Protein AF-A0A937YPV8-F1 (afdb_monomer_lite)

Sequence (61 aa):
VSGVAVLAESHISIHTWPERGYAALDIFMCGDAEPTKAIPVLRAAFQPGSINVSEHKRGII

Radius of gyration: 12.66 Å; chains: 1; bounding box: 29×21×39 Å

Secondary structure (DSSP, 8-state):
-EEEEE-SS-EEEEEEEGGGTEEEEEEE--TT--GGGHHHHHHHHH--S------------

Foldseek 3Di:
DKDWDDDPPWIKIWDDDVVVLDMDIDQDDDDPDDSCVVVVVVCVVSVDPDDDDDDDDPDDD

pLDDT: mean 96.68, std 2.25, range [83.69, 98.62]

Structure (mmCIF, N/CA/C/O backbone):
data_AF-A0A937YPV8-F1
#
_entry.id   AF-A0A937YPV8-F1
#
loop_
_atom_site.group_PDB
_atom_site.id
_atom_site.type_symbol
_atom_site.label_atom_id
_atom_site.label_alt_id
_atom_site.label_comp_id
_atom_site.label_asym_id
_atom_site.label_entity_id
_atom_site.label_seq_id
_atom_site.pdbx_PDB_ins_code
_atom_site.Cartn_x
_atom_site.Cartn_y
_atom_site.Cartn_z
_atom_site.occupancy
_atom_site.B_iso_or_equiv
_atom_site.auth_seq_id
_atom_site.auth_comp_id
_atom_site.auth_asym_id
_atom_site.auth_atom_id
_atom_site.pdbx_PDB_model_num
ATOM 1 N N . VAL A 1 1 ? -0.962 4.672 13.666 1.00 95.00 1 VAL A N 1
ATOM 2 C CA . VAL A 1 1 ? 0.449 4.306 13.344 1.00 95.00 1 VAL A CA 1
ATOM 3 C C . VAL A 1 1 ? 0.711 4.592 11.874 1.00 95.00 1 VAL A C 1
ATOM 5 O O . VAL A 1 1 ? -0.191 4.371 11.072 1.00 95.00 1 VAL A O 1
ATOM 8 N N . SER A 1 2 ? 1.912 5.060 11.527 1.00 98.06 2 SER A N 1
ATOM 9 C CA . SER A 1 2 ? 2.335 5.284 10.137 1.00 98.06 2 SER A CA 1
ATOM 10 C C . SER A 1 2 ? 3.572 4.449 9.810 1.00 98.06 2 SER A C 1
ATOM 12 O O . SER A 1 2 ? 4.412 4.252 10.687 1.00 98.06 2 SER A O 1
ATOM 14 N N . GLY A 1 3 ? 3.695 3.984 8.568 1.00 98.25 3 GLY A N 1
ATOM 15 C CA . GLY A 1 3 ? 4.852 3.219 8.104 1.00 98.25 3 GLY A CA 1
ATOM 16 C C . GLY A 1 3 ? 5.055 3.320 6.595 1.00 98.25 3 GLY A C 1
ATOM 17 O O . GLY A 1 3 ? 4.109 3.582 5.854 1.00 98.25 3 GLY A O 1
ATOM 18 N N . VAL A 1 4 ? 6.295 3.112 6.151 1.00 98.25 4 VAL A N 1
ATOM 19 C CA . VAL A 1 4 ? 6.663 3.077 4.733 1.00 98.25 4 VAL A CA 1
ATOM 20 C C . VAL A 1 4 ? 7.669 1.959 4.476 1.00 98.25 4 VAL A C 1
ATOM 22 O O . VAL A 1 4 ? 8.644 1.808 5.209 1.00 98.25 4 VAL A O 1
ATOM 25 N N . ALA A 1 5 ? 7.426 1.183 3.426 1.00 97.81 5 ALA A N 1
ATOM 26 C CA . ALA A 1 5 ? 8.386 0.270 2.832 1.00 97.81 5 ALA A CA 1
ATOM 27 C C . ALA A 1 5 ? 8.879 0.889 1.521 1.00 97.81 5 ALA A C 1
ATOM 29 O O . ALA A 1 5 ? 8.098 1.093 0.589 1.00 97.81 5 ALA A O 1
ATOM 30 N N . VAL A 1 6 ? 10.170 1.210 1.467 1.00 97.50 6 VAL A N 1
ATOM 31 C CA . VAL A 1 6 ? 10.819 1.712 0.253 1.00 97.50 6 VAL A CA 1
ATOM 32 C C . VAL A 1 6 ? 11.198 0.518 -0.618 1.00 97.50 6 VAL A C 1
ATOM 34 O O . VAL A 1 6 ? 11.803 -0.439 -0.134 1.00 97.50 6 VAL A O 1
ATOM 37 N N . LEU A 1 7 ? 10.817 0.574 -1.890 1.00 95.31 7 LEU A N 1
ATOM 38 C CA . LEU A 1 7 ? 11.172 -0.411 -2.910 1.00 95.31 7 LEU A CA 1
ATOM 39 C C . LEU A 1 7 ? 12.221 0.196 -3.851 1.00 95.31 7 LEU A C 1
ATOM 41 O O . LEU A 1 7 ? 12.587 1.359 -3.697 1.00 95.31 7 LEU A O 1
ATOM 45 N N . ALA A 1 8 ? 12.704 -0.576 -4.827 1.00 94.81 8 ALA A N 1
ATOM 46 C CA . ALA A 1 8 ? 13.768 -0.124 -5.729 1.00 94.81 8 ALA A CA 1
ATOM 47 C C . ALA A 1 8 ? 13.454 1.224 -6.412 1.00 94.81 8 ALA A C 1
ATOM 49 O O . ALA A 1 8 ? 14.309 2.103 -6.456 1.00 94.81 8 ALA A O 1
ATOM 50 N N . GLU A 1 9 ? 12.222 1.397 -6.900 1.00 95.50 9 GLU A N 1
ATOM 51 C CA . GLU A 1 9 ? 11.795 2.580 -7.669 1.00 95.50 9 GLU A CA 1
ATOM 52 C C . GLU A 1 9 ? 10.414 3.102 -7.234 1.00 95.50 9 GLU A C 1
ATOM 54 O O . GLU A 1 9 ? 9.756 3.857 -7.949 1.00 95.50 9 GLU A O 1
ATOM 59 N N . SER A 1 10 ? 9.922 2.657 -6.077 1.00 96.94 10 SER A N 1
ATOM 60 C CA . SER A 1 10 ? 8.543 2.895 -5.648 1.00 96.94 10 SER A CA 1
ATOM 61 C C . SER A 1 10 ? 8.377 2.710 -4.130 1.00 96.94 10 SER A C 1
ATOM 63 O O . SER A 1 10 ? 9.366 2.699 -3.393 1.00 96.94 10 SER A O 1
ATOM 65 N N . HIS A 1 11 ? 7.142 2.606 -3.625 1.00 97.88 11 HIS A N 1
ATOM 66 C CA . HIS A 1 11 ? 6.891 2.442 -2.191 1.00 97.88 11 HIS A CA 1
ATOM 67 C C . HIS A 1 11 ? 5.539 1.797 -1.878 1.00 97.88 11 HIS A C 1
ATOM 69 O O . HIS A 1 11 ? 4.596 1.853 -2.666 1.00 97.88 11 HIS A O 1
ATOM 75 N N . ILE A 1 12 ? 5.434 1.267 -0.660 1.00 98.12 12 ILE A N 1
ATOM 76 C CA . ILE A 1 12 ? 4.157 0.994 0.000 1.00 98.12 12 ILE A CA 1
ATOM 77 C C . ILE A 1 12 ? 4.103 1.831 1.278 1.00 98.12 12 ILE A C 1
ATOM 79 O O . ILE A 1 12 ? 5.000 1.719 2.113 1.00 98.12 12 ILE A O 1
ATOM 83 N N . SER A 1 13 ? 3.075 2.655 1.451 1.00 98.62 13 SER A N 1
ATOM 84 C CA . SER A 1 13 ? 2.845 3.435 2.675 1.00 98.62 13 SER A CA 1
ATOM 85 C C . SER A 1 13 ? 1.552 3.001 3.360 1.00 98.62 13 SER A C 1
ATOM 87 O O . SER A 1 13 ? 0.629 2.475 2.735 1.00 98.62 13 SER A O 1
ATOM 89 N N . ILE A 1 14 ? 1.488 3.212 4.672 1.00 98.50 14 ILE A N 1
ATOM 90 C CA . ILE A 1 14 ? 0.281 2.993 5.463 1.00 98.50 14 ILE A CA 1
ATOM 91 C C . ILE A 1 14 ? 0.130 4.067 6.536 1.00 98.50 14 ILE A C 1
ATOM 93 O O . ILE A 1 14 ? 1.084 4.414 7.235 1.00 98.50 14 ILE A O 1
ATOM 97 N N . HIS A 1 15 ? -1.108 4.517 6.719 1.00 98.50 15 HIS A N 1
ATOM 98 C CA . HIS A 1 15 ? -1.542 5.363 7.821 1.00 98.50 15 HIS A CA 1
ATOM 99 C C . HIS A 1 15 ? -2.793 4.762 8.460 1.00 98.50 15 HIS A C 1
ATOM 101 O O . HIS A 1 15 ? -3.779 4.488 7.782 1.00 98.50 15 HIS A O 1
ATOM 107 N N . THR A 1 16 ? -2.763 4.545 9.773 1.00 98.38 16 THR A N 1
ATOM 108 C CA . THR A 1 16 ? -3.873 3.938 10.525 1.00 98.38 16 THR A CA 1
ATOM 109 C C . THR A 1 16 ? -4.431 4.893 11.572 1.00 98.38 16 THR A C 1
ATOM 111 O O . THR A 1 16 ? -3.662 5.539 12.293 1.00 98.38 16 THR A O 1
ATOM 114 N N . TRP A 1 17 ? -5.759 4.887 11.697 1.00 98.44 17 TRP A N 1
ATOM 115 C CA . TRP A 1 17 ? -6.556 5.555 12.728 1.00 98.44 17 TRP A CA 1
ATOM 116 C C . TRP A 1 17 ? -7.389 4.497 13.466 1.00 98.44 17 TRP A C 1
ATOM 118 O O . TRP A 1 17 ? -8.534 4.227 13.079 1.00 98.44 17 TRP A O 1
ATOM 128 N N . PRO A 1 18 ? -6.814 3.831 14.487 1.00 96.62 18 PRO A N 1
ATOM 129 C CA . PRO A 1 18 ? -7.487 2.763 15.226 1.00 96.62 18 PRO A CA 1
ATOM 130 C C . PRO A 1 18 ? -8.823 3.192 15.835 1.00 96.62 18 PRO A C 1
ATOM 132 O O . PRO A 1 18 ? -9.776 2.422 15.826 1.00 96.62 18 PRO A O 1
ATOM 135 N N . GLU A 1 19 ? -8.930 4.442 16.285 1.00 97.94 19 GLU A N 1
ATOM 136 C CA . GLU A 1 19 ? -10.146 5.020 16.858 1.00 97.94 19 GLU A CA 1
ATOM 137 C C . GLU A 1 19 ? -11.306 5.132 15.855 1.00 97.94 19 GLU A C 1
ATOM 139 O O . GLU A 1 19 ? -12.453 5.319 16.253 1.00 97.94 19 GLU A O 1
ATOM 144 N N . ARG A 1 20 ? -11.020 4.989 14.555 1.00 97.25 20 ARG A N 1
ATOM 145 C CA . ARG A 1 20 ? -12.010 4.952 13.469 1.00 97.25 20 ARG A CA 1
ATOM 146 C C . ARG A 1 20 ? -12.115 3.580 12.803 1.00 97.25 20 ARG A C 1
ATOM 148 O O . ARG A 1 20 ? -12.895 3.437 11.867 1.00 97.25 20 ARG A O 1
ATOM 155 N N . GLY A 1 21 ? -11.303 2.604 13.219 1.00 96.88 21 GLY A N 1
ATOM 156 C CA . GLY A 1 21 ? -11.170 1.327 12.513 1.00 96.88 21 GLY A CA 1
ATOM 157 C C . GLY A 1 21 ? -10.732 1.495 11.052 1.00 96.88 21 GLY A C 1
ATOM 158 O O . GLY A 1 21 ? -11.184 0.745 10.191 1.00 96.88 21 GLY A O 1
ATOM 159 N N . TYR A 1 22 ? -9.905 2.507 10.756 1.00 98.19 22 TYR A N 1
ATOM 160 C CA . TYR A 1 22 ? -9.562 2.907 9.389 1.00 98.19 22 TYR A CA 1
ATOM 161 C C . TYR A 1 22 ? -8.060 2.813 9.107 1.00 98.19 22 TYR A C 1
ATOM 163 O O . TYR A 1 22 ? -7.223 3.151 9.951 1.00 98.19 22 TYR A O 1
ATOM 171 N N . ALA A 1 23 ? -7.726 2.405 7.884 1.00 98.19 23 ALA A N 1
ATOM 172 C CA . ALA A 1 23 ? -6.377 2.423 7.346 1.00 98.19 23 ALA A CA 1
ATOM 173 C C . ALA A 1 23 ? -6.397 2.958 5.910 1.00 98.19 23 ALA A C 1
ATOM 175 O O . ALA A 1 23 ? -7.189 2.501 5.089 1.00 98.19 23 ALA A O 1
ATOM 176 N N . ALA A 1 24 ? -5.507 3.902 5.618 1.00 98.44 24 ALA A N 1
ATOM 177 C CA . ALA A 1 24 ? -5.189 4.348 4.268 1.00 98.44 24 ALA A CA 1
ATOM 178 C C . ALA A 1 24 ? -3.862 3.715 3.842 1.00 98.44 24 ALA A C 1
ATOM 180 O O . ALA A 1 24 ? -2.913 3.705 4.631 1.00 98.44 24 ALA A O 1
ATOM 181 N N . LEU A 1 25 ? -3.805 3.185 2.622 1.00 98.25 25 LEU A N 1
ATOM 182 C CA . LEU A 1 25 ? -2.617 2.547 2.068 1.00 98.25 25 LEU A CA 1
ATOM 183 C C . LEU A 1 25 ? -2.375 3.036 0.643 1.00 98.25 25 LEU A C 1
ATOM 185 O O . LEU A 1 25 ? -3.308 3.027 -0.159 1.00 98.25 25 LEU A O 1
ATOM 189 N N . ASP A 1 26 ? -1.124 3.362 0.323 1.00 98.19 26 ASP A N 1
ATOM 190 C CA . ASP A 1 26 ? -0.674 3.566 -1.053 1.00 98.19 26 ASP A CA 1
ATOM 191 C C . ASP A 1 26 ? 0.233 2.402 -1.451 1.00 98.19 26 ASP A C 1
ATOM 193 O O . ASP A 1 26 ? 1.189 2.075 -0.747 1.00 98.19 26 ASP A O 1
ATOM 197 N N . ILE A 1 27 ? -0.070 1.761 -2.580 1.00 98.12 27 ILE A N 1
ATOM 198 C CA . ILE A 1 27 ? 0.683 0.615 -3.104 1.00 98.12 27 ILE A CA 1
ATOM 199 C C . ILE A 1 27 ? 1.185 0.996 -4.488 1.00 98.12 27 ILE A C 1
ATOM 201 O O . ILE A 1 27 ? 0.503 0.799 -5.492 1.00 98.12 27 ILE A O 1
ATOM 205 N N . PHE A 1 28 ? 2.379 1.578 -4.534 1.00 97.94 28 PHE A N 1
ATOM 206 C CA . PHE A 1 28 ? 2.994 2.026 -5.770 1.00 97.94 28 PHE A CA 1
ATOM 207 C C . PHE A 1 28 ? 4.124 1.071 -6.155 1.00 97.94 28 PHE A C 1
ATOM 209 O O . PHE A 1 28 ? 5.064 0.857 -5.389 1.00 97.94 28 PHE A O 1
ATOM 216 N N . MET A 1 29 ? 4.041 0.482 -7.348 1.00 96.81 29 MET A N 1
ATOM 217 C CA . MET A 1 29 ? 5.080 -0.390 -7.900 1.00 96.81 29 MET A CA 1
ATOM 218 C C . MET A 1 29 ? 5.379 -0.031 -9.357 1.00 96.81 29 MET A C 1
ATOM 220 O O . MET A 1 29 ? 4.519 0.513 -10.050 1.00 96.81 29 MET A O 1
ATOM 224 N N . CYS A 1 30 ? 6.605 -0.331 -9.786 1.00 95.69 30 CYS A N 1
ATOM 225 C CA . CYS A 1 30 ? 7.126 -0.089 -11.132 1.00 95.69 30 CYS A CA 1
ATOM 226 C C . CYS A 1 30 ? 7.475 -1.421 -11.824 1.00 95.69 30 CYS A C 1
ATOM 228 O O . CYS A 1 30 ? 7.594 -2.455 -11.161 1.00 95.69 30 CYS A O 1
ATOM 230 N N . GLY A 1 31 ? 7.666 -1.389 -13.146 1.00 91.94 31 GLY A N 1
ATOM 231 C CA . GLY A 1 31 ? 8.014 -2.568 -13.950 1.00 91.94 31 GLY A CA 1
ATOM 232 C C . GLY A 1 31 ? 6.868 -3.579 -14.074 1.00 91.94 31 GLY A C 1
ATOM 233 O O . GLY A 1 31 ? 5.702 -3.193 -14.089 1.00 91.94 31 GLY A O 1
ATOM 234 N N . ASP A 1 32 ? 7.207 -4.870 -14.125 1.00 93.00 32 ASP A N 1
ATOM 235 C CA . ASP A 1 32 ? 6.251 -5.985 -14.276 1.00 93.00 32 ASP A CA 1
ATOM 236 C C . ASP A 1 32 ? 5.560 -6.392 -12.957 1.00 93.00 32 ASP A C 1
ATOM 238 O O . ASP A 1 32 ? 4.962 -7.465 -12.849 1.00 93.00 32 ASP A O 1
ATOM 242 N N . ALA A 1 33 ? 5.674 -5.571 -11.912 1.00 94.62 33 ALA A N 1
ATOM 243 C CA . ALA A 1 33 ? 5.042 -5.837 -10.630 1.00 94.62 33 ALA A CA 1
ATOM 244 C C . ALA A 1 33 ? 3.510 -5.730 -10.720 1.00 94.62 33 ALA A C 1
ATOM 246 O O . ALA A 1 33 ? 2.959 -4.917 -11.459 1.00 94.62 33 ALA A O 1
ATOM 247 N N . GLU A 1 34 ? 2.811 -6.505 -9.889 1.00 95.50 34 GLU A N 1
ATOM 248 C CA . GLU A 1 34 ? 1.346 -6.511 -9.812 1.00 95.50 34 GLU A CA 1
ATOM 249 C C . GLU A 1 34 ? 0.878 -5.982 -8.437 1.00 95.50 34 GLU A C 1
ATOM 251 O O . GLU A 1 34 ? 0.674 -6.782 -7.516 1.00 95.50 34 GLU A O 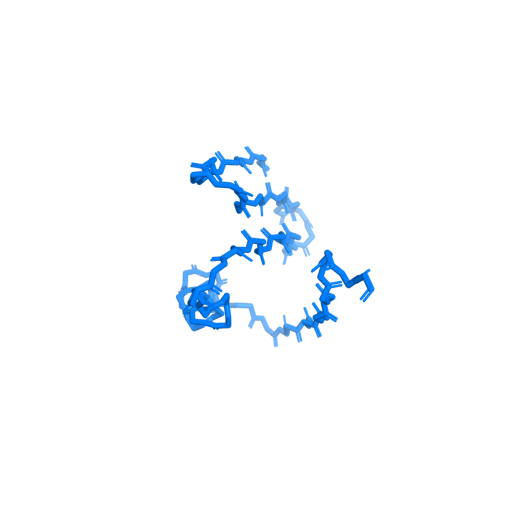1
ATOM 256 N N . PRO A 1 35 ? 0.677 -4.655 -8.262 1.00 96.25 35 PRO A N 1
ATOM 257 C CA . PRO A 1 35 ? 0.265 -4.051 -6.985 1.00 96.25 35 PRO A CA 1
ATOM 258 C C . PRO A 1 35 ? -0.991 -4.677 -6.373 1.00 96.25 35 PRO A C 1
ATOM 260 O O . PRO A 1 35 ? -1.121 -4.792 -5.154 1.00 96.25 35 PRO A O 1
ATOM 263 N N . THR A 1 36 ? -1.918 -5.126 -7.219 1.00 96.12 36 THR A N 1
ATOM 264 C CA . THR A 1 36 ? -3.194 -5.724 -6.810 1.00 96.12 36 THR A CA 1
ATOM 265 C C . THR A 1 36 ? -3.017 -7.017 -6.012 1.00 96.12 36 THR A C 1
ATOM 267 O O . THR A 1 36 ? -3.879 -7.341 -5.192 1.00 96.12 36 THR A O 1
ATOM 270 N N . LYS A 1 37 ? -1.879 -7.719 -6.144 1.00 96.88 37 LYS A N 1
ATOM 271 C CA . LYS A 1 37 ? -1.554 -8.903 -5.328 1.00 96.88 37 LYS A CA 1
ATOM 272 C C . LYS A 1 37 ? -1.390 -8.589 -3.840 1.00 96.88 37 LYS A C 1
ATOM 274 O O . LYS A 1 37 ? -1.533 -9.491 -3.017 1.00 96.88 37 LYS A O 1
ATOM 279 N N . ALA A 1 38 ? -1.162 -7.331 -3.465 1.00 96.94 38 ALA A N 1
ATOM 280 C CA . ALA A 1 38 ? -1.121 -6.927 -2.063 1.00 96.94 38 ALA A CA 1
ATOM 281 C C . ALA A 1 38 ? -2.519 -6.880 -1.414 1.00 96.94 38 ALA A C 1
ATOM 283 O O . ALA A 1 38 ? -2.642 -7.103 -0.211 1.00 96.94 38 ALA A O 1
ATOM 284 N N . ILE A 1 39 ? -3.589 -6.659 -2.188 1.00 96.31 39 ILE A N 1
ATOM 285 C CA . ILE A 1 39 ? -4.966 -6.550 -1.675 1.00 96.31 39 ILE A CA 1
ATOM 286 C C . ILE A 1 39 ? -5.397 -7.786 -0.862 1.00 96.31 39 ILE A C 1
ATOM 288 O O . ILE A 1 39 ? -5.854 -7.605 0.269 1.00 96.31 39 ILE A O 1
ATOM 292 N N . PRO A 1 40 ? -5.270 -9.040 -1.351 1.00 97.75 40 PRO A N 1
ATOM 293 C CA . PRO A 1 40 ? -5.661 -10.209 -0.560 1.00 97.75 40 PRO A CA 1
ATOM 294 C C . PRO A 1 40 ? -4.833 -10.375 0.723 1.00 97.75 40 PRO A C 1
ATOM 2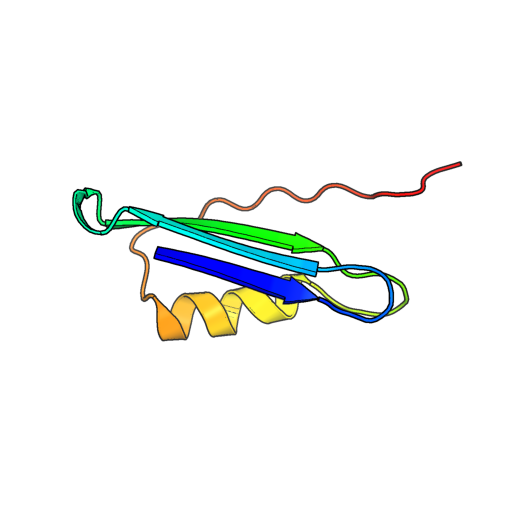96 O O . PRO A 1 40 ? -5.394 -10.781 1.740 1.00 97.75 40 PRO A O 1
ATOM 299 N N . VAL A 1 41 ? -3.544 -10.016 0.704 1.00 97.75 41 VAL A N 1
ATOM 300 C CA . VAL A 1 41 ? -2.667 -10.045 1.889 1.00 97.75 41 VAL A CA 1
ATOM 301 C C . VAL A 1 41 ? -3.159 -9.047 2.937 1.00 97.75 41 VAL A C 1
ATOM 303 O O . VAL A 1 41 ? -3.354 -9.399 4.099 1.00 97.75 41 VAL A O 1
ATOM 306 N N . LEU A 1 42 ? -3.437 -7.815 2.512 1.00 96.75 42 LEU A N 1
ATOM 307 C CA . LEU A 1 42 ? -3.934 -6.747 3.378 1.00 96.75 42 LEU A CA 1
ATOM 308 C C . LEU A 1 42 ? -5.327 -7.061 3.927 1.00 96.75 42 LEU A C 1
ATOM 310 O O . LEU A 1 42 ? -5.592 -6.834 5.104 1.00 96.75 42 LEU A O 1
ATOM 314 N N . ARG A 1 43 ? -6.206 -7.649 3.109 1.00 97.00 43 ARG A N 1
ATOM 315 C CA . ARG A 1 43 ? -7.529 -8.096 3.556 1.00 97.00 43 ARG A CA 1
ATOM 316 C C . ARG A 1 43 ? -7.426 -9.180 4.626 1.00 97.00 43 ARG A C 1
ATOM 318 O O . ARG A 1 43 ? -8.182 -9.137 5.588 1.00 97.00 43 ARG A O 1
ATOM 325 N N . ALA A 1 44 ? -6.504 -10.131 4.478 1.00 98.06 44 ALA A N 1
ATOM 326 C CA . ALA A 1 44 ? -6.285 -11.170 5.482 1.00 98.06 44 ALA A CA 1
ATOM 327 C C . ALA A 1 44 ? -5.709 -10.599 6.790 1.00 98.06 44 ALA A C 1
ATOM 329 O O . ALA A 1 44 ? -6.124 -11.019 7.868 1.00 98.06 44 ALA A O 1
ATOM 330 N N . ALA A 1 45 ? -4.797 -9.627 6.696 1.00 97.00 45 ALA A N 1
ATOM 331 C CA . ALA A 1 45 ? -4.149 -9.011 7.852 1.00 97.00 45 ALA A CA 1
ATOM 332 C C . ALA A 1 45 ? -5.074 -8.072 8.646 1.00 97.00 45 ALA A C 1
ATOM 334 O O . ALA A 1 45 ? -5.073 -8.111 9.872 1.00 97.00 45 ALA A O 1
ATOM 335 N N . PHE A 1 46 ? -5.858 -7.233 7.960 1.00 96.31 46 PHE A N 1
ATOM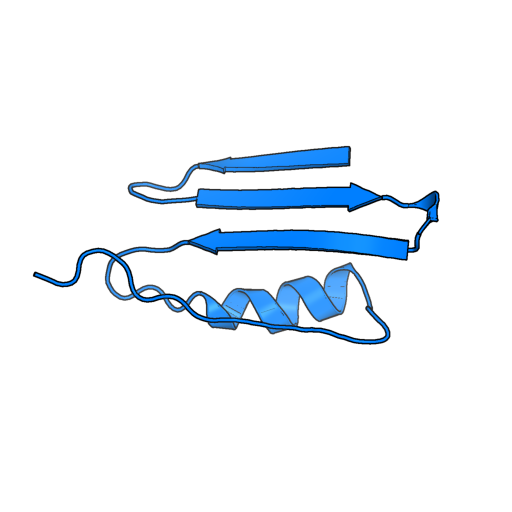 336 C CA . PHE A 1 46 ? -6.689 -6.204 8.599 1.00 96.31 46 PHE A CA 1
ATOM 337 C C . PHE A 1 46 ? -8.164 -6.585 8.744 1.00 96.31 46 PHE A C 1
ATOM 339 O O . PHE A 1 46 ? -8.871 -5.934 9.506 1.00 96.31 46 PHE A O 1
ATOM 346 N N . GLN A 1 47 ? -8.637 -7.602 8.014 1.00 97.56 47 GLN A N 1
ATOM 347 C CA . GLN A 1 47 ? -10.036 -8.056 8.013 1.00 97.56 47 GLN A CA 1
ATOM 348 C C . GLN A 1 47 ? -11.063 -6.904 7.903 1.00 97.56 47 GLN A C 1
ATOM 350 O O . GLN A 1 47 ? -11.990 -6.820 8.710 1.00 97.56 47 GLN A O 1
ATOM 355 N N . PRO A 1 48 ? -10.914 -5.981 6.931 1.00 97.38 48 PRO A N 1
ATOM 356 C CA . PRO A 1 48 ? -11.782 -4.813 6.844 1.00 97.38 48 PRO A CA 1
ATOM 357 C C . PRO A 1 48 ? -13.208 -5.206 6.436 1.00 97.38 48 PRO A C 1
ATOM 359 O O . PRO A 1 48 ? -13.403 -6.052 5.563 1.00 97.38 48 PRO A O 1
ATOM 362 N N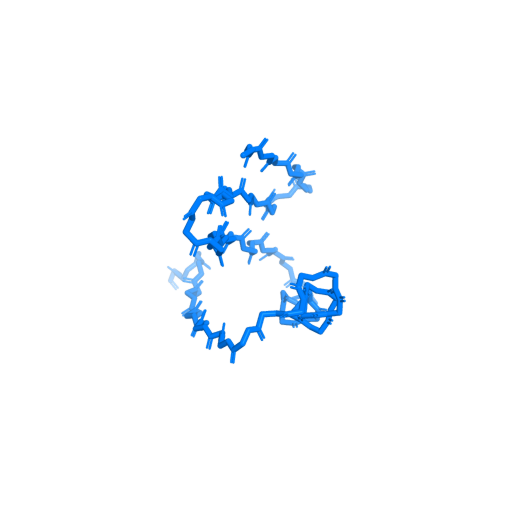 . GLY A 1 49 ? -14.212 -4.531 7.004 1.00 97.75 49 GLY A N 1
ATOM 363 C CA . GLY A 1 49 ? -15.613 -4.708 6.599 1.00 97.75 49 GLY A CA 1
ATOM 364 C C . GLY A 1 49 ? -15.923 -4.174 5.192 1.00 97.75 49 GLY A C 1
ATOM 365 O O . GLY A 1 49 ? -16.849 -4.645 4.540 1.00 97.75 49 GLY A O 1
ATOM 366 N N . SER A 1 50 ? -15.134 -3.216 4.700 1.00 97.38 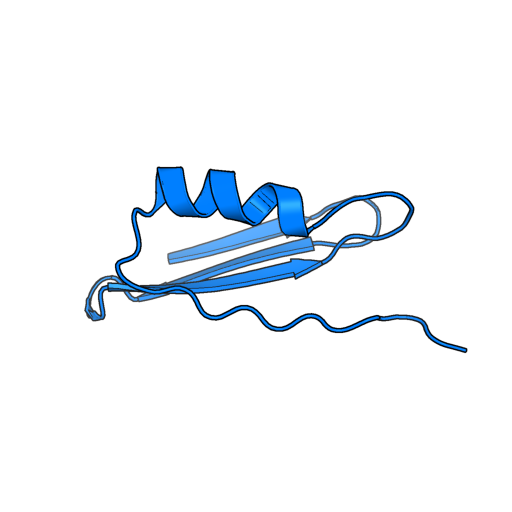50 SER A N 1
ATOM 367 C CA . SER A 1 50 ? -15.256 -2.641 3.356 1.00 97.38 50 SER A CA 1
ATOM 368 C C . SER A 1 50 ? -13.898 -2.189 2.834 1.00 97.38 50 SER A C 1
ATOM 370 O O . SER A 1 50 ? -13.046 -1.773 3.618 1.00 97.38 50 SER A O 1
ATOM 372 N N . ILE A 1 51 ? -13.714 -2.209 1.515 1.00 97.69 51 ILE A N 1
ATOM 373 C CA . ILE A 1 51 ? -12.474 -1.790 0.854 1.00 97.69 51 ILE A CA 1
ATOM 374 C C . ILE A 1 51 ? -12.839 -0.881 -0.317 1.00 97.69 51 ILE A C 1
ATOM 376 O O . ILE A 1 51 ? -13.747 -1.203 -1.081 1.00 97.69 51 ILE A O 1
ATOM 380 N N . ASN A 1 52 ? -12.130 0.235 -0.465 1.00 97.94 52 ASN A N 1
ATOM 381 C CA . ASN A 1 52 ? -12.196 1.085 -1.648 1.00 97.94 52 ASN A CA 1
ATOM 382 C C . ASN A 1 52 ? -10.800 1.131 -2.271 1.00 97.94 52 ASN A C 1
ATOM 384 O O . ASN A 1 52 ? -9.817 1.322 -1.556 1.00 97.94 52 ASN A O 1
ATOM 388 N N . VAL A 1 53 ? -10.719 0.897 -3.578 1.00 97.50 53 VAL A N 1
ATOM 389 C CA . VAL A 1 53 ? -9.457 0.849 -4.316 1.00 97.50 53 VAL A CA 1
ATOM 390 C C . VAL A 1 53 ? -9.594 1.727 -5.549 1.00 97.50 53 VAL A C 1
ATOM 392 O O . VAL A 1 53 ? -10.550 1.587 -6.308 1.00 97.50 53 VAL A O 1
ATOM 395 N N . SER A 1 54 ? -8.613 2.603 -5.747 1.00 97.62 54 SER A N 1
ATOM 396 C CA . SER A 1 54 ? -8.444 3.397 -6.959 1.00 97.62 54 SER A CA 1
ATOM 397 C C . SER A 1 54 ? -7.073 3.098 -7.551 1.00 97.62 54 SER A C 1
ATOM 399 O O . SER A 1 54 ? -6.087 3.005 -6.820 1.00 97.62 54 SER A O 1
ATOM 401 N N . GLU A 1 55 ? -7.010 2.944 -8.870 1.00 96.88 55 GLU A N 1
ATOM 402 C CA . GLU A 1 55 ? -5.765 2.704 -9.594 1.00 96.88 55 GLU A CA 1
ATOM 403 C C . GLU A 1 55 ? -5.374 3.949 -10.390 1.00 96.88 55 GLU A C 1
ATOM 405 O O . GLU A 1 55 ? -6.185 4.53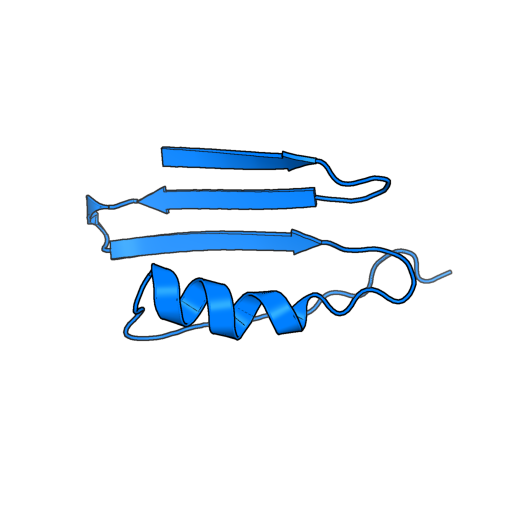4 -11.109 1.00 96.88 55 GLU A O 1
ATOM 410 N N . HIS A 1 56 ? -4.103 4.335 -10.286 1.00 96.31 56 HIS A N 1
ATOM 411 C CA . HIS A 1 56 ? -3.547 5.469 -11.011 1.00 96.31 56 HIS A CA 1
ATOM 412 C C . HIS A 1 56 ? -2.259 5.054 -11.717 1.00 96.31 56 HIS A C 1
ATOM 414 O O . HIS A 1 56 ? -1.227 4.843 -11.079 1.00 96.31 56 HIS A O 1
ATOM 420 N N . LYS A 1 57 ? -2.300 4.989 -13.051 1.00 95.06 57 LYS A N 1
ATOM 421 C CA . LYS A 1 57 ? -1.094 4.801 -13.863 1.00 95.06 57 LYS A CA 1
ATOM 422 C C . LYS A 1 57 ? -0.183 6.020 -13.732 1.00 95.06 57 LYS A C 1
ATOM 424 O O . LYS A 1 57 ? -0.641 7.162 -13.775 1.00 95.06 57 LYS A O 1
ATOM 429 N N . ARG A 1 58 ? 1.115 5.775 -13.570 1.00 95.88 58 ARG A N 1
ATOM 430 C CA . ARG A 1 58 ? 2.155 6.804 -13.428 1.00 95.88 58 ARG A CA 1
ATOM 431 C C . ARG A 1 58 ? 3.147 6.692 -14.583 1.00 95.88 58 ARG A C 1
ATOM 433 O O . ARG A 1 58 ? 3.302 5.614 -15.142 1.00 95.88 58 ARG A O 1
ATOM 440 N N . GLY A 1 59 ? 3.802 7.802 -14.929 1.00 93.75 59 GLY A N 1
ATOM 441 C CA . GLY A 1 59 ? 4.831 7.817 -15.978 1.00 93.75 59 GLY A CA 1
ATOM 442 C C . GLY A 1 59 ? 4.297 7.655 -17.405 1.00 93.75 59 GLY A C 1
ATOM 443 O O . GLY A 1 59 ? 5.000 7.112 -18.247 1.00 93.75 59 GLY A O 1
ATOM 444 N N . ILE A 1 60 ? 3.064 8.096 -17.679 1.00 92.69 60 ILE A N 1
ATOM 445 C CA . ILE A 1 60 ? 2.536 8.148 -19.050 1.00 92.69 60 ILE A CA 1
ATOM 446 C C . ILE A 1 60 ? 3.167 9.353 -19.756 1.00 92.69 60 ILE A C 1
ATOM 448 O O . ILE A 1 60 ? 3.026 10.477 -19.268 1.00 92.69 60 ILE A O 1
ATOM 452 N N . ILE A 1 61 ? 3.864 9.099 -20.865 1.00 83.69 61 ILE A N 1
ATOM 453 C CA . ILE A 1 61 ? 4.488 10.096 -21.749 1.00 83.69 61 ILE A CA 1
ATOM 454 C C . ILE A 1 61 ? 3.802 10.022 -23.109 1.00 83.69 61 ILE A C 1
ATOM 456 O O . ILE A 1 61 ? 3.548 8.880 -23.560 1.00 83.69 61 ILE A O 1
#